Protein AF-A0A6V8PYX8-F1 (afdb_monomer)

Foldseek 3Di:
DDDDALVRQVVCVVVVHDHPDDADAEDDDPNFDAQVVVCVVCVVVVNNVDDWDQPDDPRNTTGDDPVRCVVVVHSDDDDDDDPPDDDD

Nearest PDB structures (foldseek):
  2ctd-assembly1_A  TM=1.728E-01  e=6.696E+00  Homo sapiens

Radius of gyration: 15.49 Å; Cα contacts (8 Å, |Δi|>4): 101; chains: 1; bounding box: 44×31×40 Å

Secondary structure (DSSP, 8-state):
-PPPPHHHHHHHHHTT---SS-----BTTTB-EEHHHHHHHHHHTT-TTS---EEETTTTEE---HHHHHHTT-S-----PPPPTT--

Sequence (88 aa):
MNEMTSRERVLAAINHQEPDRVPIDLGGILSGVSRFAYRRLLGYLGRADLPITVSERVQQLAEPHEEILQRFGSDFRHIRAGPPDNYE

pLDDT: mean 94.04, std 7.38, range [58.16, 98.62]

Organism: NCBI:txid2754717

Solvent-accessible surface area (backbone atoms only — not comparable to full-atom values): 5512 Å² total; per-residue (Å²): 128,80,84,63,54,48,67,55,24,45,51,28,49,76,68,78,39,91,41,83,55,86,74,36,70,69,27,60,88,85,51,37,42,38,43,68,58,47,51,52,50,27,48,74,69,75,41,66,84,61,82,83,46,71,73,40,80,90,77,39,17,24,54,71,52,69,70,57,38,58,75,69,55,39,48,56,80,79,84,74,85,71,79,62,95,86,72,130

Structure (mmCIF, N/CA/C/O backbone):
data_AF-A0A6V8PYX8-F1
#
_entry.id   AF-A0A6V8PYX8-F1
#
loop_
_atom_site.group_PDB
_atom_site.id
_atom_site.type_symbol
_atom_site.label_atom_id
_atom_site.label_alt_id
_atom_site.label_comp_id
_atom_site.label_asym_id
_atom_site.label_entity_id
_atom_site.label_seq_id
_atom_site.pdbx_PDB_ins_code
_atom_site.Cartn_x
_atom_site.Cartn_y
_atom_site.Cartn_z
_atom_site.occupancy
_atom_site.B_iso_or_equiv
_atom_site.auth_seq_id
_atom_site.auth_comp_id
_atom_site.auth_asym_id
_atom_site.auth_atom_id
_atom_site.pdbx_PDB_model_num
ATOM 1 N N . MET A 1 1 ? -21.487 -0.257 12.692 1.00 58.16 1 MET A N 1
ATOM 2 C CA . MET A 1 1 ? -20.154 0.051 13.250 1.00 58.16 1 MET A CA 1
ATOM 3 C C . MET A 1 1 ? -19.738 1.375 12.646 1.00 58.16 1 MET A C 1
ATOM 5 O O . MET A 1 1 ? -19.992 1.553 11.462 1.00 58.16 1 MET A O 1
ATOM 9 N N . ASN A 1 2 ? -19.224 2.316 13.439 1.00 73.12 2 ASN A N 1
ATOM 10 C CA . ASN A 1 2 ? -18.729 3.576 12.883 1.00 73.12 2 ASN A CA 1
ATOM 11 C C . ASN A 1 2 ? -17.519 3.270 11.997 1.00 73.12 2 ASN A C 1
ATOM 13 O O . ASN A 1 2 ? -16.590 2.604 12.444 1.00 73.12 2 ASN A O 1
ATOM 17 N N . GLU A 1 3 ? -17.576 3.710 10.747 1.00 90.50 3 GLU A N 1
ATOM 18 C CA . GLU A 1 3 ? -16.509 3.520 9.771 1.00 90.50 3 GLU A CA 1
ATOM 19 C C . GLU A 1 3 ? -15.361 4.484 10.095 1.00 90.50 3 GLU A C 1
ATOM 21 O O . GLU A 1 3 ? -15.564 5.698 10.127 1.00 90.50 3 GLU A O 1
ATOM 26 N N . MET A 1 4 ? -14.174 3.948 10.393 1.00 97.00 4 MET A N 1
ATOM 27 C CA . MET A 1 4 ? -12.974 4.751 10.631 1.00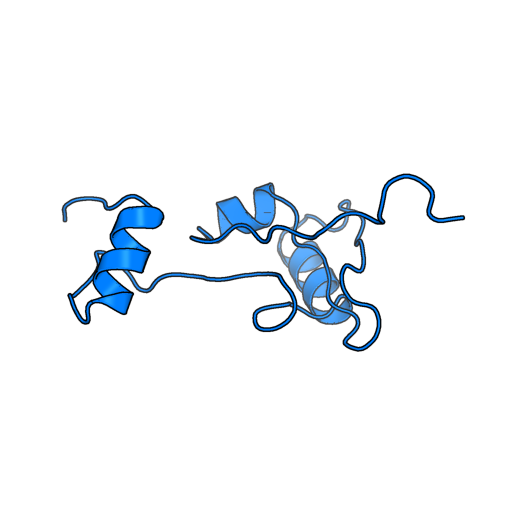 97.00 4 MET A CA 1
ATOM 28 C C . MET A 1 4 ? -12.266 5.039 9.305 1.00 97.00 4 MET A C 1
ATOM 30 O O . MET A 1 4 ? -12.157 4.184 8.420 1.00 97.00 4 MET A O 1
ATOM 34 N N . THR A 1 5 ? -11.681 6.224 9.176 1.00 97.31 5 THR A N 1
ATOM 35 C CA . THR A 1 5 ? -10.678 6.480 8.136 1.00 97.31 5 THR A CA 1
ATOM 36 C C . THR A 1 5 ? -9.435 5.613 8.371 1.00 97.31 5 THR A C 1
ATOM 38 O O . THR A 1 5 ? -9.164 5.179 9.492 1.00 97.31 5 THR A O 1
ATOM 41 N N . SER A 1 6 ? -8.612 5.393 7.338 1.00 97.12 6 SER A N 1
ATOM 42 C CA . SER A 1 6 ? -7.342 4.659 7.490 1.00 97.12 6 SER A CA 1
ATOM 43 C C . SER A 1 6 ? -6.440 5.247 8.577 1.00 97.12 6 SER A C 1
ATOM 45 O O . SER A 1 6 ? -5.839 4.508 9.353 1.00 97.12 6 SER A O 1
ATOM 47 N N . ARG A 1 7 ? -6.400 6.581 8.696 1.00 97.44 7 ARG A N 1
ATOM 48 C CA . ARG A 1 7 ? -5.617 7.263 9.732 1.00 97.44 7 ARG A CA 1
ATOM 49 C C . ARG A 1 7 ? -6.155 6.983 11.135 1.00 97.44 7 ARG A C 1
ATOM 51 O O . ARG A 1 7 ? -5.371 6.669 12.023 1.00 97.44 7 ARG A O 1
ATOM 58 N N . GLU A 1 8 ? -7.464 7.100 11.341 1.00 98.12 8 GLU A N 1
ATOM 59 C CA . GLU A 1 8 ? -8.096 6.819 12.639 1.00 98.12 8 GLU A CA 1
ATOM 60 C C . GLU A 1 8 ? -7.900 5.360 13.047 1.00 98.12 8 GLU A C 1
ATOM 62 O O . GLU A 1 8 ? -7.491 5.096 14.175 1.00 98.12 8 GLU A O 1
ATOM 67 N N . ARG A 1 9 ? -8.088 4.429 12.106 1.00 98.06 9 ARG A N 1
ATOM 68 C CA . ARG A 1 9 ? -7.902 2.988 12.309 1.00 98.06 9 ARG A CA 1
ATOM 69 C C . ARG A 1 9 ? -6.491 2.644 12.783 1.00 98.06 9 ARG A C 1
ATOM 71 O O . ARG A 1 9 ? -6.320 1.916 13.759 1.00 98.06 9 ARG A O 1
ATOM 78 N N . VAL A 1 10 ? -5.473 3.187 12.113 1.00 97.88 10 VAL A N 1
ATOM 79 C CA . VAL A 1 10 ? -4.065 2.977 12.482 1.00 97.88 10 VAL A CA 1
ATOM 80 C C . VAL A 1 10 ? -3.755 3.594 13.845 1.00 97.88 10 VAL A C 1
ATOM 82 O O . VAL A 1 10 ? -3.110 2.954 14.674 1.00 97.88 10 VAL A O 1
ATOM 85 N N . LEU A 1 11 ? -4.230 4.816 14.107 1.00 98.44 11 LEU A N 1
ATOM 86 C CA . LEU A 1 11 ? -4.002 5.481 15.390 1.00 98.44 11 LEU A CA 1
ATOM 87 C C . LEU A 1 11 ? -4.688 4.751 16.550 1.00 98.44 11 LEU A C 1
ATOM 89 O O . LEU A 1 11 ? -4.083 4.641 17.612 1.00 98.44 11 LEU A O 1
ATOM 93 N N . ALA A 1 12 ? -5.897 4.219 16.365 1.00 98.31 12 ALA A N 1
ATOM 94 C CA . ALA A 1 12 ? -6.565 3.399 17.375 1.00 98.31 12 ALA A CA 1
ATOM 95 C C . ALA A 1 12 ? -5.726 2.155 17.711 1.00 98.31 12 ALA A C 1
ATOM 97 O O . AL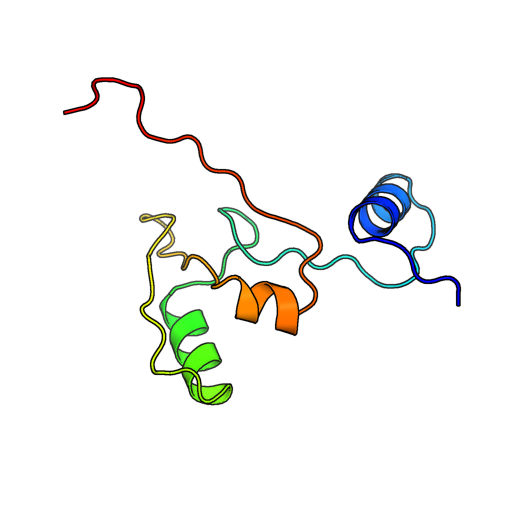A A 1 12 ? -5.406 1.929 18.879 1.00 98.31 12 ALA A O 1
ATOM 98 N N . ALA A 1 13 ? -5.269 1.419 16.689 1.00 98.00 13 ALA A N 1
ATOM 99 C CA . ALA A 1 13 ? -4.450 0.222 16.872 1.00 98.00 13 ALA A CA 1
ATOM 100 C C . ALA A 1 13 ? -3.120 0.509 17.597 1.00 98.00 13 ALA A C 1
ATOM 102 O O . ALA A 1 13 ? -2.767 -0.205 18.535 1.00 98.00 13 ALA A O 1
ATOM 103 N N . ILE A 1 14 ? -2.403 1.575 17.213 1.00 97.88 14 ILE A N 1
ATOM 104 C CA . ILE A 1 14 ? -1.147 1.992 17.870 1.00 97.88 14 ILE A CA 1
ATOM 105 C C . ILE A 1 14 ? -1.385 2.386 19.335 1.00 97.88 14 ILE A C 1
ATOM 107 O O . ILE A 1 14 ? -0.533 2.142 20.183 1.00 97.88 14 ILE A O 1
ATOM 111 N N . ASN A 1 15 ? -2.550 2.957 19.649 1.00 98.44 15 ASN A N 1
ATOM 112 C CA . ASN A 1 15 ? -2.932 3.327 21.013 1.00 98.44 15 ASN A CA 1
ATOM 113 C C . ASN A 1 15 ? -3.576 2.176 21.806 1.00 98.44 15 ASN A C 1
ATOM 115 O O . ASN A 1 15 ? -4.153 2.424 22.864 1.00 98.44 15 ASN A O 1
ATOM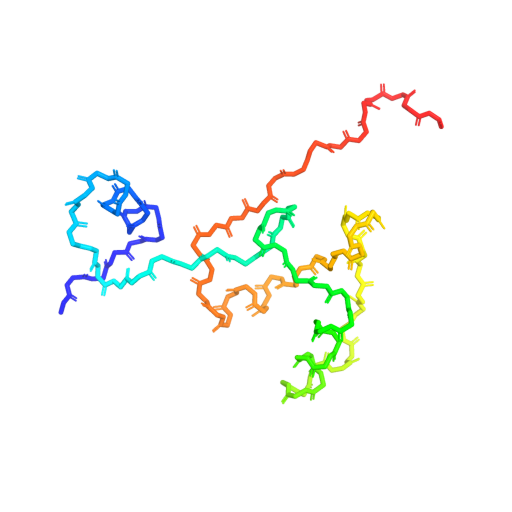 119 N N . HIS A 1 16 ? -3.492 0.930 21.324 1.00 97.50 16 HIS A N 1
ATOM 120 C CA . HIS A 1 16 ? -4.096 -0.248 21.959 1.00 97.50 16 HIS A CA 1
ATOM 121 C C . HIS A 1 16 ? -5.619 -0.135 22.166 1.00 97.50 16 HIS A C 1
ATOM 123 O O . HIS A 1 16 ? -6.175 -0.694 23.111 1.00 97.50 16 HIS A O 1
ATOM 129 N N . GLN A 1 17 ? -6.300 0.587 21.277 1.00 98.25 17 GLN A N 1
ATOM 130 C CA . GLN A 1 17 ? -7.757 0.678 21.211 1.00 98.25 17 GLN A CA 1
ATOM 131 C C . GLN A 1 17 ? -8.273 -0.239 20.100 1.00 98.25 17 GLN A C 1
ATOM 133 O O . GLN A 1 17 ? -7.588 -0.433 19.097 1.00 98.25 17 GLN A O 1
ATOM 138 N N . GLU A 1 18 ? -9.473 -0.801 20.264 1.00 97.56 18 GLU A N 1
ATOM 139 C CA . GLU A 1 18 ? -10.087 -1.669 19.253 1.00 97.56 18 GLU A CA 1
ATOM 140 C C . GLU A 1 18 ? -10.500 -0.846 18.013 1.00 97.56 18 GLU A C 1
ATOM 142 O O . GLU A 1 18 ? -11.358 0.035 18.128 1.00 97.56 18 GLU A O 1
ATOM 147 N N . PRO A 1 19 ? -9.886 -1.078 16.835 1.00 97.94 19 PRO A N 1
ATOM 148 C CA . PRO A 1 19 ? -10.276 -0.411 15.598 1.00 97.94 19 PRO A CA 1
ATOM 149 C C . PRO A 1 19 ? -11.505 -1.081 14.962 1.00 97.94 19 PRO A C 1
ATOM 151 O O . PRO A 1 19 ? -11.864 -2.207 15.294 1.00 97.94 19 PRO A O 1
ATOM 154 N N . ASP A 1 20 ? -12.113 -0.428 13.969 1.00 97.31 20 ASP A N 1
ATOM 155 C CA . ASP A 1 20 ? -13.229 -0.993 13.189 1.00 97.31 20 ASP A CA 1
ATOM 156 C C . ASP A 1 20 ? -12.846 -2.237 12.353 1.00 97.31 20 ASP A C 1
ATOM 158 O O . ASP A 1 20 ? -13.706 -3.054 12.022 1.00 97.31 20 ASP A O 1
ATOM 162 N N . ARG A 1 21 ? -11.556 -2.396 12.022 1.00 96.75 21 ARG A N 1
ATOM 163 C CA . ARG A 1 21 ? -10.920 -3.623 11.511 1.00 96.75 21 ARG A CA 1
ATOM 164 C C . ARG A 1 21 ? -9.405 -3.582 11.726 1.00 96.75 21 ARG A C 1
ATOM 166 O O . ARG A 1 21 ? -8.829 -2.522 11.963 1.00 96.75 21 ARG A O 1
ATOM 173 N N . VAL A 1 22 ? -8.738 -4.722 11.539 1.00 96.88 22 VAL A N 1
ATOM 174 C CA . VAL A 1 22 ? -7.266 -4.794 11.533 1.00 96.88 22 VAL A CA 1
ATOM 175 C C . VAL A 1 22 ? -6.699 -3.870 10.433 1.00 96.88 22 VAL A C 1
ATOM 177 O O . VAL A 1 22 ? -7.142 -3.980 9.281 1.00 96.88 22 VAL A O 1
ATOM 180 N N . PRO A 1 23 ? -5.753 -2.960 10.751 1.00 97.50 23 PRO A N 1
ATOM 181 C CA . PRO A 1 23 ? -5.062 -2.164 9.741 1.00 97.50 23 PRO A CA 1
ATOM 182 C C . PRO A 1 23 ? -4.269 -3.044 8.768 1.00 97.50 23 PRO A C 1
ATOM 184 O O . PRO A 1 23 ? -3.647 -4.023 9.177 1.00 97.50 23 PRO A O 1
ATOM 187 N N . ILE A 1 24 ? -4.260 -2.680 7.487 1.00 97.25 24 ILE A N 1
ATOM 188 C CA . ILE A 1 24 ? -3.529 -3.392 6.432 1.00 97.25 24 ILE A CA 1
ATOM 189 C C . ILE A 1 24 ? -2.393 -2.503 5.931 1.00 97.25 24 ILE A C 1
ATOM 191 O O . ILE A 1 24 ? -2.633 -1.384 5.487 1.00 97.25 24 ILE A O 1
ATOM 195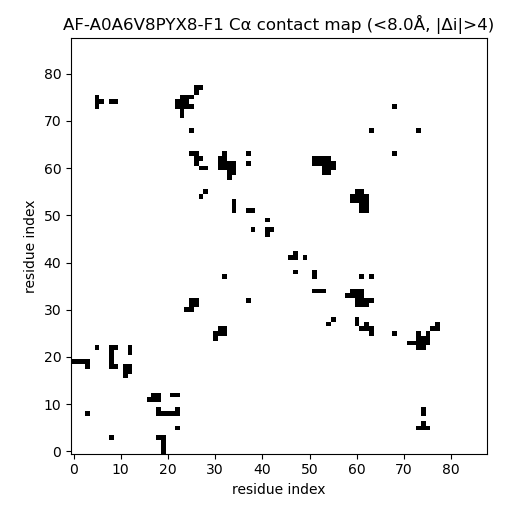 N N . ASP A 1 25 ? -1.169 -3.024 5.953 1.00 96.62 25 ASP A N 1
ATOM 196 C CA . ASP A 1 25 ? -0.003 -2.419 5.309 1.00 96.62 25 ASP A CA 1
ATOM 197 C C . ASP A 1 25 ? 0.498 -3.342 4.191 1.00 96.62 25 ASP A C 1
ATOM 199 O O . ASP A 1 25 ? 0.815 -4.508 4.434 1.00 96.62 25 ASP A O 1
ATOM 203 N N . LEU A 1 26 ? 0.527 -2.830 2.960 1.00 95.50 26 LEU A N 1
ATOM 204 C CA . LEU A 1 26 ? 0.973 -3.552 1.772 1.00 95.50 26 LEU A CA 1
ATOM 205 C C . LEU A 1 26 ? 1.914 -2.662 0.957 1.00 95.50 26 LEU A C 1
ATOM 207 O O . LEU A 1 26 ? 1.466 -1.748 0.267 1.00 95.50 26 LEU A O 1
ATOM 211 N N . GLY A 1 27 ? 3.213 -2.953 0.996 1.00 92.75 27 GLY A N 1
ATOM 212 C CA . GLY A 1 27 ? 4.231 -2.212 0.246 1.00 92.75 27 GLY A CA 1
ATOM 213 C C . GLY A 1 27 ? 5.480 -1.904 1.068 1.00 92.75 27 GLY A C 1
ATOM 214 O O . GLY A 1 27 ? 5.702 -2.472 2.127 1.00 92.75 27 GLY A O 1
ATOM 215 N N . GLY A 1 28 ? 6.332 -1.014 0.561 1.00 90.75 28 GLY A N 1
ATOM 216 C CA . GLY A 1 28 ? 7.557 -0.628 1.262 1.00 90.75 28 GLY A CA 1
ATOM 217 C C . GLY A 1 28 ? 8.584 -1.752 1.389 1.00 90.75 28 GLY A C 1
ATOM 218 O O . GLY A 1 28 ? 8.536 -2.754 0.679 1.00 90.75 28 GLY A O 1
ATOM 219 N N . ILE A 1 29 ? 9.553 -1.547 2.285 1.00 91.62 29 ILE A N 1
ATOM 220 C CA . ILE A 1 29 ? 10.706 -2.448 2.459 1.00 91.62 29 ILE A CA 1
ATOM 221 C C . ILE A 1 29 ? 10.404 -3.586 3.447 1.00 91.62 29 ILE A C 1
ATOM 223 O O . ILE A 1 29 ? 10.932 -4.683 3.285 1.00 91.62 29 ILE A O 1
ATOM 227 N N . LEU A 1 30 ? 9.573 -3.330 4.465 1.00 92.00 30 LEU A N 1
ATOM 228 C CA . LEU A 1 30 ? 9.276 -4.289 5.540 1.00 92.00 30 LEU A CA 1
ATOM 229 C C . LEU A 1 30 ? 8.004 -5.102 5.271 1.00 92.00 30 LEU A C 1
ATOM 231 O O . LEU A 1 30 ? 8.000 -6.315 5.443 1.00 92.00 30 LEU A O 1
ATOM 235 N N . SER A 1 31 ? 6.942 -4.444 4.816 1.00 94.38 31 SER A N 1
ATOM 236 C CA . SER A 1 31 ? 5.629 -5.020 4.484 1.00 94.38 31 SER A CA 1
ATOM 237 C C . SER A 1 31 ? 5.475 -5.288 2.977 1.00 94.38 31 SER A C 1
ATOM 239 O O . SER A 1 31 ? 4.367 -5.405 2.443 1.00 94.38 31 SER A O 1
ATOM 241 N N . GLY A 1 32 ? 6.604 -5.365 2.267 1.00 94.00 32 GLY A N 1
ATOM 242 C CA . GLY A 1 32 ? 6.647 -5.483 0.817 1.00 94.00 32 GLY A CA 1
ATOM 243 C C . GLY A 1 32 ? 6.292 -6.877 0.308 1.00 94.00 32 GLY A C 1
ATOM 244 O O . GLY A 1 32 ? 6.405 -7.888 1.000 1.00 94.00 32 GLY A O 1
ATOM 245 N N . VAL A 1 33 ? 5.911 -6.940 -0.966 1.00 96.50 33 VAL A N 1
ATOM 246 C CA . VAL A 1 33 ? 5.621 -8.190 -1.675 1.00 96.50 33 VAL A CA 1
ATOM 247 C C . VAL A 1 33 ? 6.678 -8.427 -2.746 1.00 96.50 33 VAL A C 1
ATOM 249 O O . VAL A 1 33 ? 6.966 -7.544 -3.551 1.00 96.50 33 VAL A O 1
ATOM 252 N N . SER A 1 34 ? 7.268 -9.625 -2.792 1.00 97.81 34 SER A N 1
ATOM 253 C CA . SER A 1 34 ? 8.246 -9.942 -3.841 1.00 97.81 34 SER A CA 1
ATOM 254 C C . SER A 1 34 ? 7.613 -9.823 -5.229 1.00 97.81 34 SER A C 1
ATOM 256 O O . SER A 1 34 ? 6.462 -10.217 -5.442 1.00 97.81 34 SER A O 1
ATOM 258 N N . ARG A 1 35 ? 8.379 -9.359 -6.221 1.00 97.94 35 ARG A N 1
ATOM 259 C CA . ARG A 1 35 ? 7.904 -9.215 -7.608 1.00 97.94 35 ARG A CA 1
ATOM 260 C C . ARG A 1 35 ? 7.329 -10.504 -8.192 1.00 97.94 35 ARG A C 1
ATOM 262 O O . ARG A 1 35 ? 6.441 -10.470 -9.038 1.00 97.94 35 ARG A O 1
ATOM 269 N N . PHE A 1 36 ? 7.817 -11.657 -7.734 1.00 98.06 36 PHE A N 1
ATOM 270 C CA . PHE A 1 36 ? 7.345 -12.961 -8.187 1.00 98.06 36 PHE A CA 1
ATOM 271 C C . PHE A 1 36 ? 5.954 -13.284 -7.641 1.00 98.06 36 PHE A C 1
ATOM 273 O O . PHE A 1 36 ? 5.092 -13.719 -8.407 1.00 98.06 36 PHE A O 1
ATOM 280 N N . ALA A 1 37 ? 5.731 -13.053 -6.343 1.00 98.00 37 ALA A N 1
ATOM 281 C CA . ALA A 1 37 ? 4.424 -13.223 -5.718 1.00 98.00 37 ALA A CA 1
ATOM 282 C C . ALA A 1 37 ? 3.427 -12.195 -6.263 1.00 98.00 37 ALA A C 1
ATOM 284 O O . ALA A 1 37 ? 2.312 -12.557 -6.634 1.00 98.00 37 ALA A O 1
ATOM 285 N N . TYR A 1 38 ? 3.864 -10.945 -6.418 1.00 98.25 38 TYR A N 1
ATOM 286 C CA . TYR A 1 38 ? 3.037 -9.878 -6.962 1.00 98.25 38 TYR A CA 1
ATOM 287 C C . TYR A 1 38 ? 2.577 -10.174 -8.394 1.00 98.25 38 TYR A C 1
ATOM 289 O O . TYR A 1 38 ? 1.399 -10.046 -8.699 1.00 98.25 38 TYR A O 1
ATOM 297 N N . ARG A 1 39 ? 3.457 -10.703 -9.255 1.00 98.56 39 ARG A N 1
ATOM 298 C CA . ARG A 1 39 ? 3.078 -11.148 -10.606 1.00 98.56 39 ARG A CA 1
ATOM 299 C C . ARG A 1 39 ? 1.989 -12.218 -10.606 1.00 98.56 39 ARG A C 1
ATOM 301 O O . ARG A 1 39 ? 1.080 -12.171 -11.429 1.00 98.56 39 ARG A O 1
ATOM 308 N N . ARG A 1 40 ? 2.084 -13.196 -9.700 1.00 98.62 40 ARG A N 1
ATOM 309 C CA . ARG A 1 40 ? 1.065 -14.250 -9.564 1.00 98.62 40 ARG A CA 1
ATOM 310 C C . ARG A 1 40 ? -0.256 -13.673 -9.068 1.00 98.62 40 ARG A C 1
ATOM 312 O O . ARG A 1 40 ? -1.300 -14.043 -9.593 1.00 98.62 40 ARG A O 1
ATOM 319 N N . LEU A 1 41 ? -0.196 -12.745 -8.111 1.00 98.06 41 LEU A N 1
ATOM 320 C CA . LEU A 1 41 ? -1.364 -12.019 -7.625 1.00 98.06 41 LEU A CA 1
ATOM 321 C C . LEU A 1 41 ? -2.044 -11.256 -8.766 1.00 98.06 41 LEU A C 1
ATOM 323 O O . LEU A 1 41 ? -3.238 -11.423 -8.971 1.00 98.06 41 LEU A O 1
ATOM 327 N N . LEU A 1 42 ? -1.291 -10.490 -9.553 1.00 98.56 42 LEU A N 1
ATOM 328 C CA . LEU A 1 42 ? -1.823 -9.770 -10.708 1.00 98.56 42 LEU A CA 1
ATOM 329 C C . LEU A 1 42 ? -2.498 -10.709 -11.714 1.00 98.56 42 LEU A C 1
ATOM 331 O O . LEU A 1 42 ? -3.623 -10.445 -12.127 1.00 98.56 42 LEU A O 1
ATOM 335 N N . GLY A 1 43 ? -1.874 -11.845 -12.041 1.00 98.50 43 GLY A N 1
ATOM 336 C CA . GLY A 1 43 ? -2.489 -12.867 -12.893 1.00 98.50 43 GLY A 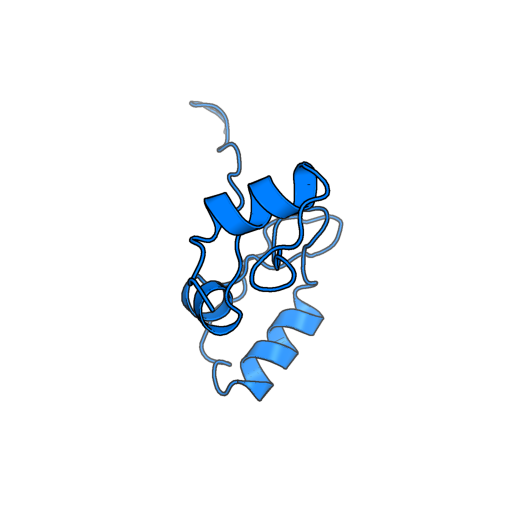CA 1
ATOM 337 C C . GLY A 1 43 ? -3.804 -13.412 -12.328 1.00 98.50 43 GLY A C 1
ATOM 338 O O . GLY A 1 43 ? -4.795 -13.485 -13.049 1.00 98.50 43 GLY A O 1
ATOM 339 N N . TYR A 1 44 ? -3.843 -13.724 -11.030 1.00 98.44 44 TYR A N 1
ATOM 340 C CA . TYR A 1 44 ? -5.058 -14.181 -10.347 1.00 98.44 44 TYR A CA 1
ATOM 341 C C . TYR A 1 44 ? -6.176 -13.127 -10.355 1.00 98.44 44 TYR A C 1
ATOM 343 O O . TYR A 1 44 ? -7.352 -13.462 -10.461 1.00 98.44 44 TYR A O 1
ATOM 351 N N . LEU A 1 45 ? -5.813 -11.847 -10.275 1.00 98.12 45 LEU A N 1
ATOM 352 C CA . LEU A 1 45 ? -6.752 -10.728 -10.294 1.00 98.12 45 LEU A CA 1
ATOM 353 C C . LEU A 1 45 ? -7.186 -10.303 -11.704 1.00 98.12 45 LEU A C 1
ATOM 355 O O . LEU A 1 45 ? -7.923 -9.329 -11.829 1.00 98.12 45 LEU A O 1
ATOM 359 N N . GLY A 1 46 ? -6.731 -10.994 -12.755 1.00 98.12 46 GLY A N 1
ATOM 360 C CA . GLY A 1 46 ? -7.002 -10.607 -14.141 1.00 98.12 46 GLY A CA 1
ATOM 361 C C . GLY A 1 46 ? -6.292 -9.317 -14.561 1.00 98.12 46 GLY A C 1
ATOM 362 O O . GLY A 1 46 ? -6.728 -8.664 -15.500 1.00 98.12 46 GLY A O 1
ATOM 363 N N . ARG A 1 47 ? -5.214 -8.946 -13.857 1.00 98.00 47 ARG A N 1
ATOM 364 C CA . ARG A 1 47 ? -4.430 -7.713 -14.036 1.00 98.00 47 ARG A CA 1
ATOM 365 C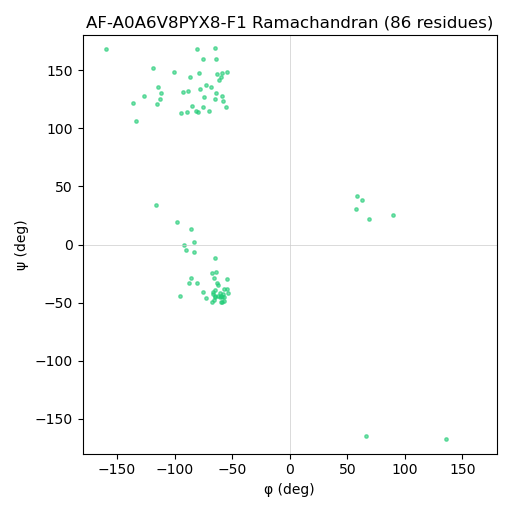 C . ARG A 1 47 ? -2.990 -7.963 -14.468 1.00 98.00 47 ARG A C 1
ATOM 367 O O . ARG A 1 47 ? -2.065 -7.257 -14.076 1.00 98.00 47 ARG A O 1
ATOM 374 N N . ALA A 1 48 ? -2.788 -9.012 -15.260 1.00 97.62 48 ALA A N 1
ATOM 375 C CA . ALA A 1 48 ? -1.479 -9.353 -15.815 1.00 97.62 48 ALA A CA 1
ATOM 376 C C . ALA A 1 48 ? -0.938 -8.293 -16.799 1.00 97.62 48 ALA A C 1
ATOM 378 O O . ALA A 1 48 ? 0.234 -8.359 -17.161 1.00 97.62 48 ALA A O 1
ATOM 379 N N . ASP A 1 49 ? -1.775 -7.336 -17.217 1.00 97.81 49 ASP A N 1
ATOM 380 C CA . ASP A 1 49 ? -1.419 -6.161 -18.018 1.00 97.81 49 ASP A CA 1
ATOM 381 C C . ASP A 1 49 ? -0.534 -5.158 -17.265 1.00 97.81 49 ASP A C 1
ATOM 383 O O . ASP A 1 49 ? 0.203 -4.395 -17.888 1.00 97.81 49 ASP A O 1
ATOM 387 N N . LEU A 1 50 ? -0.586 -5.159 -15.931 1.00 97.56 50 LEU A N 1
ATOM 388 C CA . LEU A 1 50 ? 0.115 -4.175 -15.123 1.00 97.56 50 LEU A CA 1
ATOM 389 C C . LEU A 1 50 ? 1.633 -4.427 -15.065 1.00 97.56 50 LEU A C 1
ATOM 391 O O . LEU A 1 50 ? 2.065 -5.523 -14.680 1.00 97.56 50 LEU A O 1
ATOM 395 N N . PRO A 1 51 ? 2.470 -3.420 -15.383 1.00 97.75 51 PRO A N 1
ATOM 396 C CA . PRO A 1 51 ? 3.918 -3.562 -15.341 1.00 97.75 51 PRO A CA 1
ATOM 397 C C . PRO A 1 51 ? 4.430 -3.610 -13.898 1.00 97.75 51 P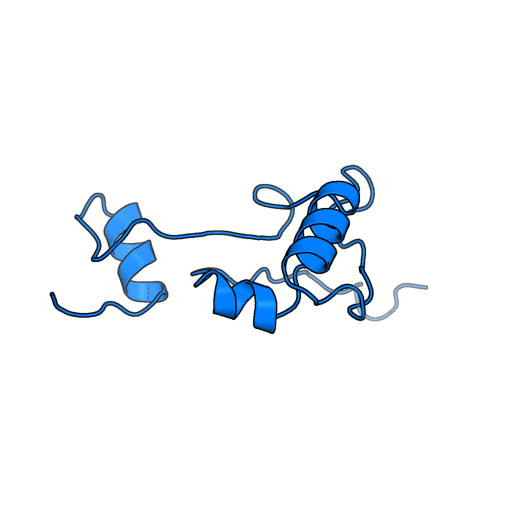RO A C 1
ATOM 399 O O . PRO A 1 51 ? 4.034 -2.824 -13.047 1.00 97.75 51 PRO A O 1
ATOM 402 N N . ILE A 1 52 ? 5.374 -4.503 -13.603 1.00 97.75 52 ILE A N 1
ATOM 403 C CA . ILE A 1 52 ? 5.928 -4.617 -12.247 1.00 97.75 52 ILE A CA 1
ATOM 404 C C . ILE A 1 52 ? 7.198 -3.781 -12.122 1.00 97.75 52 ILE A C 1
ATOM 406 O O . ILE A 1 52 ? 8.239 -4.136 -12.676 1.00 97.75 52 ILE A O 1
ATOM 410 N N . THR A 1 53 ? 7.125 -2.726 -11.314 1.00 95.81 53 THR A N 1
ATOM 411 C CA . THR A 1 53 ? 8.289 -1.939 -10.890 1.00 95.81 53 THR A CA 1
ATOM 412 C C . THR A 1 53 ? 8.894 -2.542 -9.628 1.00 95.81 53 THR A C 1
ATOM 414 O O . THR A 1 53 ? 8.176 -2.828 -8.672 1.00 95.81 53 THR A O 1
ATOM 417 N N . VAL A 1 54 ? 10.216 -2.725 -9.606 1.00 95.12 54 VAL A N 1
ATOM 418 C CA . VAL A 1 54 ? 10.946 -3.158 -8.405 1.00 95.12 54 VAL A CA 1
ATOM 419 C C . VAL A 1 54 ? 11.357 -1.923 -7.608 1.00 95.12 54 VAL A C 1
ATOM 421 O O . VAL A 1 54 ? 12.153 -1.120 -8.092 1.00 95.12 54 VAL A O 1
ATOM 424 N N . SER A 1 55 ? 10.802 -1.760 -6.408 1.00 90.88 55 SER A N 1
ATOM 425 C CA . SER A 1 55 ? 11.048 -0.610 -5.529 1.00 90.88 55 SER A CA 1
ATOM 426 C C . SER A 1 55 ? 12.285 -0.778 -4.649 1.00 90.88 55 SER A C 1
ATOM 428 O O . SER A 1 55 ? 12.936 0.212 -4.323 1.00 90.88 55 SER A O 1
ATOM 430 N N . GLU A 1 56 ? 12.636 -2.017 -4.306 1.00 92.25 56 GLU A N 1
ATOM 431 C CA . GLU A 1 56 ? 13.806 -2.366 -3.500 1.00 92.25 56 GLU A CA 1
ATOM 432 C C . GLU A 1 56 ? 14.505 -3.574 -4.144 1.00 92.25 56 GLU A C 1
ATOM 434 O O . GLU A 1 56 ? 13.893 -4.616 -4.405 1.00 92.25 56 GLU A O 1
ATOM 439 N N . ARG A 1 57 ? 15.785 -3.406 -4.489 1.00 91.12 57 ARG A N 1
ATOM 440 C CA . ARG A 1 57 ? 16.513 -4.336 -5.363 1.00 91.12 57 ARG A CA 1
ATOM 441 C C . ARG A 1 57 ? 17.011 -5.577 -4.630 1.00 91.12 57 ARG A C 1
ATOM 443 O O . ARG A 1 57 ? 17.058 -6.635 -5.257 1.00 91.12 57 ARG A O 1
ATOM 450 N N . VAL A 1 58 ? 17.369 -5.471 -3.353 1.00 94.12 58 VAL A N 1
ATOM 451 C CA . VAL A 1 58 ? 17.965 -6.574 -2.585 1.00 94.12 58 VAL A CA 1
ATOM 452 C C . VAL A 1 58 ? 16.946 -7.694 -2.382 1.00 94.12 58 VAL A C 1
ATOM 454 O O . VAL A 1 58 ? 17.215 -8.848 -2.702 1.00 94.12 58 VAL A O 1
ATOM 457 N N . GLN A 1 59 ? 15.746 -7.347 -1.933 1.00 95.31 59 GLN A N 1
ATOM 458 C CA . GLN A 1 59 ? 14.649 -8.276 -1.669 1.00 95.31 59 GLN A CA 1
ATOM 459 C C . GLN A 1 59 ? 13.740 -8.492 -2.890 1.00 95.31 59 GLN A C 1
ATOM 461 O O . GLN A 1 59 ? 12.836 -9.328 -2.855 1.00 95.31 59 GLN A O 1
ATOM 466 N N . GLN A 1 60 ? 13.983 -7.763 -3.988 1.00 97.38 60 GLN A N 1
ATOM 467 C CA . GLN A 1 60 ? 13.186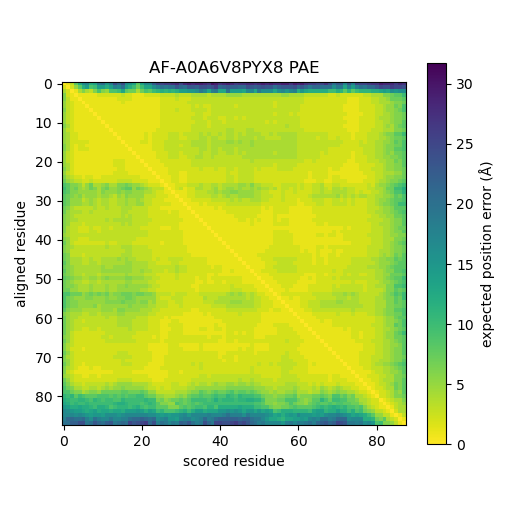 -7.819 -5.219 1.00 97.38 60 GLN A CA 1
ATOM 468 C C . GLN A 1 60 ? 11.707 -7.483 -4.967 1.00 97.38 60 GLN A C 1
ATOM 470 O O . GLN A 1 60 ? 10.812 -8.153 -5.495 1.00 97.38 60 GLN A O 1
ATOM 475 N N . LEU A 1 61 ? 11.444 -6.465 -4.146 1.00 97.31 61 LEU A N 1
ATOM 476 C CA . LEU A 1 61 ? 10.088 -6.065 -3.769 1.00 97.31 61 LEU A CA 1
ATOM 477 C C . LEU A 1 61 ? 9.436 -5.276 -4.900 1.00 97.31 61 LEU A C 1
ATOM 479 O O . LEU A 1 61 ? 10.059 -4.403 -5.504 1.00 97.31 61 LEU A O 1
ATOM 483 N N . ALA A 1 62 ? 8.190 -5.620 -5.210 1.00 97.06 62 ALA A N 1
ATOM 484 C CA . ALA A 1 62 ? 7.373 -4.866 -6.141 1.00 97.06 62 ALA A CA 1
ATOM 485 C C . ALA A 1 62 ? 6.807 -3.620 -5.466 1.00 97.06 62 ALA A C 1
ATOM 487 O O . ALA A 1 62 ? 6.462 -3.648 -4.286 1.00 97.06 62 ALA A O 1
ATOM 488 N N . GLU A 1 63 ? 6.635 -2.566 -6.254 1.00 95.88 63 GLU A N 1
ATOM 489 C CA . GLU A 1 63 ? 5.745 -1.468 -5.908 1.00 95.88 63 GLU A CA 1
ATOM 490 C C . GLU A 1 63 ? 4.301 -1.860 -6.253 1.00 95.88 63 GLU A C 1
ATOM 492 O O . GLU A 1 63 ? 4.002 -2.062 -7.437 1.00 95.88 63 GLU A O 1
ATOM 497 N N . PRO A 1 64 ? 3.392 -1.992 -5.271 1.00 96.94 64 PRO A N 1
ATOM 498 C CA . PRO A 1 64 ? 2.001 -2.271 -5.580 1.00 96.94 64 PRO A CA 1
ATOM 499 C C . PRO A 1 64 ? 1.335 -1.070 -6.263 1.00 96.94 64 PRO A C 1
ATOM 501 O O . PRO A 1 64 ? 1.465 0.066 -5.818 1.00 96.94 64 PRO A O 1
ATOM 504 N N . HIS A 1 65 ? 0.576 -1.332 -7.323 1.00 97.31 65 HIS A N 1
ATOM 505 C CA . HIS A 1 65 ? -0.233 -0.324 -8.005 1.00 97.31 65 HIS A CA 1
ATOM 506 C C . HIS A 1 65 ? -1.315 0.234 -7.077 1.00 97.31 65 HIS A C 1
ATOM 508 O O . HIS A 1 65 ? -1.894 -0.511 -6.283 1.00 97.31 65 HIS A O 1
ATOM 514 N N . GLU A 1 66 ? -1.647 1.517 -7.237 1.00 96.44 66 GLU A N 1
ATOM 515 C CA . GLU A 1 66 ? -2.644 2.211 -6.408 1.00 96.44 66 GLU A CA 1
ATOM 516 C C . GLU A 1 66 ? -3.992 1.481 -6.383 1.00 96.44 66 GLU A C 1
ATOM 518 O O . GLU A 1 66 ? -4.579 1.284 -5.326 1.00 96.44 66 GLU A O 1
ATOM 523 N N . GLU A 1 67 ? -4.457 0.977 -7.520 1.00 97.25 67 GLU A N 1
ATOM 524 C CA . GLU A 1 67 ? -5.704 0.209 -7.589 1.00 97.25 67 GLU A CA 1
ATOM 525 C C . GLU A 1 67 ? -5.650 -1.131 -6.838 1.00 97.25 67 GLU A C 1
ATOM 527 O O . GLU A 1 67 ? -6.664 -1.605 -6.329 1.00 97.25 67 GLU A O 1
ATOM 532 N N . ILE A 1 68 ? -4.467 -1.740 -6.720 1.00 97.75 68 ILE A N 1
ATOM 533 C CA . ILE A 1 68 ? -4.277 -2.952 -5.922 1.00 97.75 68 ILE A CA 1
ATOM 534 C C . ILE A 1 68 ? -4.271 -2.587 -4.434 1.00 97.75 68 ILE A C 1
ATOM 536 O O . ILE A 1 68 ? -4.913 -3.277 -3.644 1.00 97.75 68 ILE A O 1
ATOM 540 N N . LEU A 1 69 ? -3.632 -1.474 -4.056 1.00 97.44 69 LEU A N 1
ATOM 541 C CA . LEU A 1 69 ? -3.689 -0.939 -2.691 1.00 97.44 69 LEU A CA 1
ATOM 542 C C . LEU A 1 69 ? -5.127 -0.605 -2.273 1.00 97.44 69 LEU A C 1
ATOM 544 O O . LEU A 1 69 ? -5.538 -0.968 -1.173 1.00 97.44 69 LEU A O 1
ATOM 548 N N . GLN A 1 70 ? -5.904 0.029 -3.154 1.00 97.12 70 GLN A N 1
ATOM 549 C CA . GLN A 1 70 ? -7.318 0.339 -2.928 1.00 97.12 70 GLN A CA 1
ATOM 550 C C . GLN A 1 70 ? -8.165 -0.928 -2.814 1.00 97.12 70 GLN A C 1
ATOM 552 O O . GLN A 1 70 ? -8.945 -1.053 -1.873 1.00 97.12 70 GLN A O 1
ATOM 557 N N . ARG A 1 71 ? -7.971 -1.905 -3.710 1.00 96.75 71 ARG A N 1
ATOM 558 C CA . ARG A 1 71 ? -8.699 -3.183 -3.683 1.00 96.75 71 ARG A CA 1
ATOM 559 C C . ARG A 1 71 ? -8.533 -3.932 -2.363 1.00 96.75 71 ARG A C 1
ATOM 561 O O . ARG A 1 71 ? -9.477 -4.570 -1.907 1.00 96.75 71 ARG A O 1
ATOM 568 N N . PHE A 1 72 ? -7.338 -3.887 -1.778 1.00 96.38 72 PHE A N 1
ATOM 569 C CA . PHE A 1 72 ? -7.050 -4.525 -0.492 1.00 96.38 72 PHE A CA 1
ATOM 570 C C . PHE A 1 72 ? -7.248 -3.598 0.713 1.00 96.38 72 PHE A C 1
ATOM 572 O O . PHE A 1 72 ? -7.051 -4.041 1.840 1.00 96.38 72 PHE A O 1
ATOM 579 N N . GLY A 1 73 ? -7.647 -2.339 0.506 1.00 96.44 73 GLY A N 1
ATOM 580 C CA . GLY A 1 73 ? -7.876 -1.386 1.590 1.00 96.44 73 GLY A CA 1
ATOM 581 C C . GLY A 1 73 ? -6.617 -1.065 2.400 1.00 96.44 73 GLY A C 1
ATOM 582 O O . GLY A 1 73 ? -6.710 -0.938 3.620 1.00 96.44 73 GLY A O 1
ATOM 583 N N . SER A 1 74 ? -5.452 -0.957 1.746 1.00 97.38 74 SER A N 1
ATOM 584 C CA . SER A 1 74 ? -4.198 -0.593 2.421 1.00 97.38 74 SER A CA 1
ATOM 585 C C . SER A 1 74 ? -4.341 0.758 3.122 1.00 97.38 74 SER A C 1
ATOM 587 O O . SER A 1 74 ? -4.645 1.770 2.482 1.00 97.38 74 SER A O 1
ATOM 589 N N . ASP A 1 75 ? -4.077 0.761 4.425 1.00 97.88 75 ASP A N 1
ATOM 590 C CA . ASP A 1 75 ? -4.175 1.916 5.316 1.00 97.88 75 ASP A CA 1
ATOM 591 C C . ASP A 1 75 ? -2.922 2.802 5.287 1.00 97.88 75 ASP A C 1
ATOM 593 O O . ASP A 1 75 ? -2.912 3.894 5.855 1.00 97.88 75 ASP A O 1
ATOM 597 N N . PHE A 1 76 ? -1.882 2.349 4.585 1.00 96.19 76 PHE A N 1
ATOM 598 C CA . PHE A 1 76 ? -0.610 3.042 4.438 1.00 96.19 76 PHE A CA 1
ATOM 599 C C . PHE A 1 76 ? -0.312 3.370 2.972 1.00 96.19 76 PHE A C 1
ATOM 601 O O . PHE A 1 76 ? -0.738 2.677 2.037 1.00 96.19 76 PHE A O 1
ATOM 608 N N . ARG A 1 77 ? 0.455 4.446 2.779 1.00 93.81 77 ARG A N 1
ATOM 609 C CA . ARG A 1 77 ? 1.144 4.772 1.528 1.00 93.81 77 ARG A CA 1
ATOM 610 C C . ARG A 1 77 ? 2.614 4.989 1.838 1.00 93.81 77 ARG A C 1
ATOM 612 O O . ARG A 1 77 ? 2.961 5.752 2.737 1.00 93.81 77 ARG A O 1
ATOM 619 N N . HIS A 1 78 ? 3.462 4.291 1.096 1.00 90.25 78 HIS A N 1
ATOM 620 C CA . HIS A 1 78 ? 4.900 4.321 1.307 1.00 90.25 78 HIS A CA 1
ATOM 621 C C . HIS A 1 78 ? 5.493 5.516 0.575 1.00 90.25 78 HIS A C 1
ATOM 623 O O . HIS A 1 78 ? 5.387 5.630 -0.644 1.00 90.25 78 HIS A O 1
ATOM 629 N N . ILE A 1 79 ? 6.119 6.411 1.332 1.00 88.62 79 ILE A N 1
ATOM 630 C CA . ILE A 1 79 ? 6.863 7.537 0.777 1.00 88.62 79 ILE A CA 1
ATOM 631 C C . ILE A 1 79 ? 8.315 7.097 0.640 1.00 88.62 79 ILE A C 1
ATOM 633 O O . ILE A 1 79 ? 8.902 6.549 1.572 1.00 88.62 79 ILE A O 1
ATOM 637 N N . ARG A 1 80 ? 8.899 7.338 -0.531 1.00 79.56 80 ARG A N 1
ATOM 638 C CA . ARG A 1 80 ? 10.314 7.092 -0.799 1.00 79.56 80 ARG A CA 1
ATOM 639 C C . ARG A 1 80 ? 10.996 8.424 -1.041 1.00 79.56 80 ARG A C 1
ATOM 641 O O . ARG A 1 80 ? 10.459 9.268 -1.755 1.00 79.56 80 ARG A O 1
ATOM 648 N N . ALA A 1 81 ? 12.170 8.602 -0.445 1.00 82.88 81 ALA A N 1
ATOM 649 C CA . ALA A 1 81 ? 13.019 9.718 -0.815 1.00 82.88 81 ALA A CA 1
ATOM 650 C C . ALA A 1 81 ? 13.445 9.521 -2.275 1.00 82.88 81 ALA A C 1
ATOM 652 O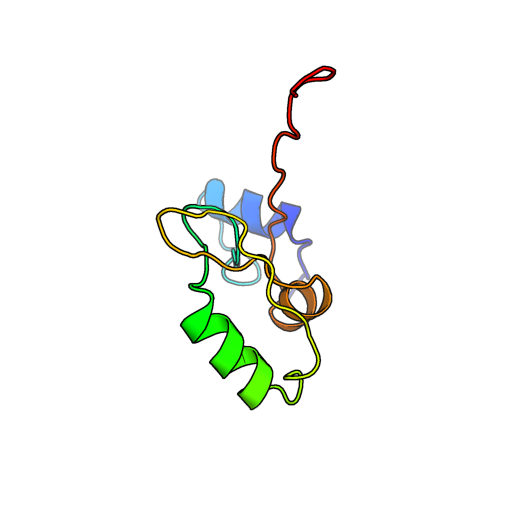 O . ALA A 1 81 ? 13.868 8.427 -2.661 1.00 82.88 81 ALA A O 1
ATOM 653 N N . GLY A 1 82 ? 13.289 10.566 -3.085 1.00 80.44 82 GLY A N 1
ATOM 654 C CA . GLY A 1 82 ? 13.905 10.603 -4.404 1.00 80.44 82 GLY A CA 1
ATOM 655 C C . GLY A 1 82 ? 15.433 10.629 -4.290 1.00 80.44 82 GLY A C 1
ATOM 656 O O . GLY A 1 82 ? 15.967 10.827 -3.191 1.00 80.44 82 GLY A O 1
ATOM 657 N N . PRO A 1 83 ? 16.154 10.443 -5.408 1.00 80.50 83 PRO A N 1
ATOM 658 C CA . PRO A 1 83 ? 17.557 10.827 -5.440 1.00 80.50 83 PRO A CA 1
ATOM 659 C C . PRO A 1 83 ? 17.687 12.308 -5.037 1.00 80.50 83 PRO A C 1
ATOM 661 O O . PRO A 1 83 ? 16.763 13.086 -5.292 1.00 80.50 83 PRO A O 1
ATOM 664 N N . PRO A 1 84 ? 18.799 12.710 -4.400 1.00 87.12 84 PRO A N 1
ATOM 665 C CA . PRO A 1 84 ? 19.055 14.122 -4.160 1.00 87.12 84 PRO A CA 1
ATOM 666 C C . PRO A 1 84 ? 19.087 14.880 -5.492 1.00 87.12 84 PRO A C 1
ATOM 668 O O . PRO A 1 84 ? 19.517 14.334 -6.513 1.00 87.12 84 PRO A O 1
ATOM 671 N N . ASP A 1 85 ? 18.657 16.141 -5.469 1.00 83.44 85 ASP A N 1
ATOM 672 C CA . ASP A 1 85 ? 18.795 17.037 -6.613 1.00 83.44 85 ASP A CA 1
ATOM 673 C C . ASP A 1 85 ? 20.293 17.068 -6.989 1.00 83.44 85 ASP A C 1
ATOM 675 O O . ASP A 1 85 ? 21.122 17.445 -6.158 1.00 83.44 85 ASP A O 1
ATOM 679 N N . ASN A 1 86 ? 20.644 16.634 -8.210 1.00 85.25 86 ASN A N 1
ATOM 680 C CA . ASN A 1 86 ? 22.010 16.460 -8.761 1.00 85.25 86 ASN A CA 1
ATOM 681 C C . ASN A 1 86 ? 22.709 15.091 -8.572 1.00 85.25 86 ASN A C 1
ATOM 683 O O . ASN A 1 86 ? 23.938 15.027 -8.596 1.00 85.25 86 ASN A O 1
ATOM 687 N N . TYR A 1 87 ? 21.974 13.989 -8.411 1.00 76.31 87 TYR A N 1
ATOM 688 C CA . TYR A 1 87 ? 22.553 12.641 -8.533 1.00 76.31 87 TYR A CA 1
ATOM 689 C C . TYR A 1 87 ? 22.697 12.233 -10.016 1.00 76.31 87 TYR A C 1
ATOM 691 O O . TYR A 1 87 ? 21.677 12.090 -10.694 1.00 76.31 87 TYR A O 1
ATOM 699 N N . GLU A 1 88 ? 23.933 12.062 -10.507 1.00 63.38 88 GLU A N 1
ATOM 700 C CA . GLU A 1 88 ? 24.245 11.450 -11.820 1.00 63.38 88 GLU A CA 1
ATOM 701 C C . GLU A 1 88 ? 24.321 9.917 -11.746 1.00 63.38 88 GLU A C 1
ATOM 703 O O . GLU A 1 88 ? 24.936 9.390 -10.786 1.00 63.38 88 GLU A O 1
#

InterPro domains:
  IPR038071 UROD/MetE-like superfamily [G3DSA:3.20.20.210] (1-86)
  IPR038071 UROD/MetE-like superfamily [SSF51726] (3-77)

Mean predicted aligned error: 4.06 Å